Protein AF-A0A3M1SPF6-F1 (afdb_monomer)

Radius of gyr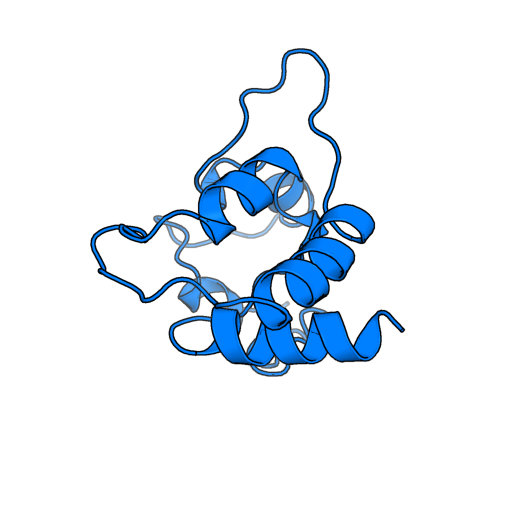ation: 14.4 Å; Cα contacts (8 Å, |Δi|>4): 135; chains: 1; bounding box: 37×32×37 Å

Nearest PDB structures (foldseek):
  2fwt-assembly1_A  TM=6.899E-01  e=3.265E-04  Cereibacter sphaeroides
  3u99-assembly1_A  TM=6.572E-01  e=2.133E-04  Shewanella baltica OS155
  2fw5-assembly1_A  TM=7.498E-01  e=2.286E-03  Cereibacter sphaeroides

Structure (mmCIF, N/CA/C/O backbone):
data_AF-A0A3M1SPF6-F1
#
_entry.id   AF-A0A3M1SPF6-F1
#
loop_
_atom_site.group_PDB
_atom_site.id
_atom_site.type_symbol
_atom_site.label_atom_id
_atom_site.label_alt_id
_atom_site.label_comp_id
_atom_site.label_asym_id
_atom_site.label_entity_id
_atom_site.label_seq_id
_atom_site.pdbx_PDB_ins_code
_atom_site.Cartn_x
_atom_site.Cartn_y
_atom_site.Cartn_z
_atom_site.occupancy
_atom_site.B_iso_or_equiv
_atom_site.auth_seq_id
_atom_site.auth_comp_id
_atom_site.auth_asym_id
_atom_site.auth_atom_id
_atom_site.pdbx_PDB_model_num
ATOM 1 N N . ASN A 1 1 ? -0.187 2.218 -19.190 1.00 71.81 1 ASN A N 1
ATOM 2 C CA . ASN A 1 1 ? -1.416 1.443 -18.895 1.00 71.81 1 ASN A CA 1
ATOM 3 C C . ASN A 1 1 ? -1.311 0.991 -17.448 1.00 71.81 1 ASN A C 1
ATOM 5 O O . ASN A 1 1 ? -0.466 0.152 -17.172 1.00 71.81 1 ASN A O 1
ATOM 9 N N . TYR A 1 2 ? -2.091 1.579 -16.536 1.00 89.56 2 TYR A N 1
ATOM 10 C CA . TYR A 1 2 ? -1.945 1.337 -15.093 1.00 89.56 2 TYR A CA 1
ATOM 11 C C . TYR A 1 2 ? -2.217 -0.118 -14.685 1.00 89.56 2 TYR A C 1
ATOM 13 O O . TYR A 1 2 ? -1.662 -0.570 -13.694 1.00 89.56 2 TYR A O 1
ATOM 21 N N . ARG A 1 3 ? -2.988 -0.877 -15.480 1.00 94.88 3 ARG A N 1
ATOM 22 C CA . ARG A 1 3 ? -3.332 -2.280 -15.186 1.00 94.88 3 ARG A CA 1
ATOM 23 C C . ARG A 1 3 ? -2.113 -3.198 -15.109 1.00 94.88 3 ARG A C 1
ATOM 25 O O . ARG A 1 3 ? -2.114 -4.142 -14.336 1.00 94.88 3 ARG A O 1
ATOM 32 N N . VAL A 1 4 ? -1.077 -2.926 -15.907 1.00 96.38 4 VAL A N 1
ATOM 33 C CA . VAL A 1 4 ? 0.166 -3.716 -15.871 1.00 96.38 4 VAL A CA 1
ATOM 34 C C . VAL A 1 4 ? 0.944 -3.434 -14.584 1.00 96.38 4 VAL A C 1
ATOM 36 O O . VAL A 1 4 ? 1.456 -4.362 -13.971 1.00 96.38 4 VAL A O 1
ATOM 39 N N . GLY A 1 5 ? 1.001 -2.169 -14.156 1.00 97.31 5 GLY A N 1
ATOM 40 C CA . GLY A 1 5 ? 1.648 -1.795 -12.897 1.00 97.31 5 GLY A CA 1
ATOM 41 C C . GLY A 1 5 ? 0.898 -2.304 -11.674 1.00 97.31 5 GLY A C 1
ATOM 42 O O . GLY A 1 5 ? 1.534 -2.813 -10.763 1.00 97.31 5 GLY A O 1
ATOM 43 N N . GLU A 1 6 ? -0.435 -2.269 -11.697 1.00 97.88 6 GLU A N 1
ATOM 44 C CA . GLU A 1 6 ? -1.278 -2.892 -10.673 1.00 97.88 6 GLU A CA 1
ATOM 45 C C . GLU A 1 6 ? -1.040 -4.403 -10.584 1.00 97.88 6 GLU A C 1
ATOM 47 O O . GLU A 1 6 ? -0.839 -4.928 -9.496 1.00 97.88 6 GLU A O 1
ATOM 52 N N . GLN A 1 7 ? -1.017 -5.104 -11.722 1.00 97.38 7 GLN A N 1
ATOM 53 C CA . GLN A 1 7 ? -0.786 -6.546 -11.742 1.00 97.38 7 GLN A CA 1
ATOM 54 C C . GLN A 1 7 ? 0.584 -6.906 -11.156 1.00 97.38 7 GLN A C 1
ATOM 56 O O . GLN A 1 7 ? 0.651 -7.769 -10.287 1.00 97.38 7 GLN A O 1
ATOM 61 N N . LEU A 1 8 ? 1.654 -6.228 -11.588 1.00 97.25 8 LEU A N 1
ATOM 62 C CA . LEU A 1 8 ? 2.996 -6.444 -11.038 1.00 97.25 8 LEU A CA 1
ATOM 63 C C . LEU A 1 8 ? 3.060 -6.083 -9.550 1.00 97.25 8 LEU A C 1
ATOM 65 O O . LEU A 1 8 ? 3.659 -6.808 -8.763 1.00 97.25 8 LEU A O 1
ATOM 69 N N . TYR A 1 9 ? 2.410 -4.991 -9.147 1.00 97.75 9 TYR A N 1
ATOM 70 C CA . TYR A 1 9 ? 2.320 -4.600 -7.745 1.00 97.75 9 TYR A CA 1
ATOM 71 C C . TYR A 1 9 ? 1.675 -5.703 -6.897 1.00 97.75 9 TYR A C 1
ATOM 73 O O . TYR A 1 9 ? 2.246 -6.116 -5.891 1.00 97.75 9 TYR A O 1
ATOM 81 N N . VAL A 1 10 ? 0.518 -6.221 -7.315 1.00 97.31 10 VAL A N 1
ATOM 82 C CA . VAL A 1 10 ? -0.189 -7.284 -6.590 1.00 97.31 10 VAL A CA 1
ATOM 83 C C . VAL A 1 10 ? 0.602 -8.593 -6.609 1.00 97.31 10 VAL A C 1
ATOM 85 O O . VAL A 1 10 ? 0.660 -9.270 -5.591 1.00 97.31 10 VAL A O 1
ATOM 88 N N . GLU A 1 11 ? 1.249 -8.944 -7.719 1.00 95.88 11 GLU A N 1
ATOM 89 C CA . GLU A 1 11 ? 2.064 -10.160 -7.825 1.00 95.88 11 GLU A CA 1
ATOM 90 C C . GLU A 1 11 ? 3.257 -10.144 -6.858 1.00 95.88 11 GLU A C 1
ATOM 92 O O . GLU A 1 11 ? 3.487 -11.114 -6.135 1.00 95.88 11 GLU A O 1
ATOM 97 N N . HIS A 1 12 ? 3.991 -9.031 -6.798 1.00 95.12 12 HIS A N 1
ATOM 98 C CA . HIS A 1 12 ? 5.190 -8.927 -5.969 1.00 95.12 12 HIS A CA 1
ATOM 99 C C . HIS A 1 12 ? 4.866 -8.605 -4.505 1.00 95.12 12 HIS A C 1
ATOM 101 O O . HIS A 1 12 ? 5.328 -9.305 -3.601 1.00 95.12 12 HIS A O 1
ATOM 107 N N . CYS A 1 13 ? 4.045 -7.582 -4.248 1.00 95.31 13 CYS A N 1
ATOM 108 C CA . CYS A 1 13 ? 3.713 -7.136 -2.892 1.00 95.31 13 CYS A CA 1
ATOM 109 C C . CYS A 1 13 ? 2.616 -7.987 -2.230 1.00 95.31 13 CYS A C 1
ATOM 111 O O . CYS A 1 13 ? 2.448 -7.916 -1.016 1.00 95.31 13 CYS A O 1
ATOM 113 N N . GLY A 1 14 ? 1.878 -8.782 -3.012 1.00 94.00 14 GLY A N 1
ATOM 114 C CA . GLY A 1 14 ? 0.847 -9.712 -2.542 1.00 94.00 14 GLY A CA 1
ATOM 115 C C . GLY A 1 14 ? 1.355 -11.122 -2.202 1.00 94.00 14 GLY A C 1
ATOM 116 O O . GLY A 1 14 ? 0.566 -11.986 -1.824 1.00 94.00 14 GLY A O 1
ATOM 117 N N . SER A 1 15 ? 2.655 -11.386 -2.376 1.00 92.12 15 SER A N 1
ATOM 118 C CA . SER A 1 15 ? 3.239 -12.733 -2.271 1.00 92.12 15 SER A CA 1
ATOM 119 C C . SER A 1 15 ? 3.385 -13.245 -0.829 1.00 92.12 15 SER A C 1
ATOM 121 O O . SER A 1 15 ? 3.206 -14.436 -0.577 1.00 92.12 15 SER A O 1
ATOM 123 N N . CYS A 1 16 ? 3.679 -12.354 0.123 1.00 91.75 16 CYS A N 1
ATOM 124 C CA . CYS A 1 16 ? 3.874 -12.687 1.543 1.00 91.75 16 CYS A CA 1
ATOM 125 C C . CYS A 1 16 ? 2.686 -12.275 2.430 1.00 91.75 16 CYS A C 1
ATOM 127 O O . CYS A 1 16 ? 2.450 -12.850 3.494 1.00 91.75 16 CYS A O 1
ATOM 129 N N . HIS A 1 17 ? 1.945 -11.257 2.009 1.00 93.38 17 HIS A N 1
ATOM 130 C CA . HIS A 1 17 ? 0.774 -10.696 2.676 1.00 93.38 17 HIS A CA 1
ATOM 131 C C . HIS A 1 17 ? -0.140 -10.066 1.625 1.00 93.38 17 HIS A C 1
ATOM 133 O O . HIS A 1 17 ? 0.245 -9.989 0.468 1.00 93.38 17 HIS A O 1
ATOM 139 N N . VAL A 1 18 ? -1.331 -9.581 1.987 1.00 93.69 18 VAL A N 1
ATOM 140 C CA . VAL A 1 18 ? -2.169 -8.874 1.003 1.00 93.69 18 VAL A CA 1
ATOM 141 C C . VAL A 1 18 ? -1.460 -7.616 0.494 1.00 93.69 18 VAL A C 1
ATOM 143 O O . VAL A 1 18 ? -0.810 -6.900 1.262 1.00 93.69 18 VAL A O 1
ATOM 146 N N . ALA A 1 19 ? -1.593 -7.332 -0.800 1.00 95.94 19 ALA A N 1
ATOM 147 C CA . ALA A 1 19 ? -1.129 -6.076 -1.372 1.00 95.94 19 ALA A CA 1
ATOM 148 C C . ALA A 1 19 ? -2.058 -4.950 -0.897 1.00 95.94 19 ALA A C 1
ATOM 150 O O . ALA A 1 19 ? -3.254 -4.959 -1.186 1.00 95.94 19 ALA A O 1
ATOM 151 N N . LEU A 1 20 ? -1.529 -3.992 -0.136 1.00 95.50 20 LEU A N 1
ATOM 152 C CA . LEU A 1 20 ? -2.341 -2.909 0.422 1.00 95.50 20 LEU A CA 1
ATOM 153 C C . LEU A 1 20 ? -2.806 -1.944 -0.684 1.00 95.50 20 LEU A C 1
ATOM 155 O O . LEU A 1 20 ? -2.052 -1.685 -1.621 1.00 95.50 20 LEU A O 1
ATOM 159 N N . PRO A 1 21 ? -4.005 -1.347 -0.606 1.00 96.62 21 PRO A N 1
ATOM 160 C CA . PRO A 1 21 ? -4.395 -0.313 -1.561 1.00 96.62 21 PRO A CA 1
ATOM 161 C C . PRO A 1 21 ? -3.443 0.893 -1.460 1.00 96.62 21 PRO A C 1
ATOM 163 O O . PRO A 1 21 ? -3.276 1.410 -0.356 1.00 96.62 21 PRO A O 1
ATOM 166 N N . PRO A 1 22 ? -2.846 1.407 -2.554 1.00 97.25 22 PRO A N 1
ATOM 167 C CA . PRO A 1 22 ? -1.805 2.440 -2.468 1.00 97.25 22 PRO A CA 1
ATOM 168 C C . PRO A 1 22 ? -2.223 3.699 -1.693 1.00 97.25 22 PRO A C 1
ATOM 170 O O . PRO A 1 22 ? -1.408 4.303 -0.999 1.00 97.25 22 PRO A O 1
ATOM 173 N N . ALA A 1 23 ? -3.507 4.062 -1.741 1.00 95.44 23 ALA A N 1
ATOM 174 C CA . ALA A 1 23 ? -4.062 5.222 -1.045 1.00 95.44 23 ALA A CA 1
ATOM 175 C C . ALA A 1 23 ? -3.896 5.180 0.487 1.00 95.44 23 ALA A C 1
ATOM 177 O O . ALA A 1 23 ? -3.943 6.227 1.134 1.00 95.44 23 ALA A O 1
ATOM 178 N N . VAL A 1 24 ? -3.691 3.999 1.086 1.00 94.44 24 VAL A N 1
ATOM 179 C CA . VAL A 1 24 ? -3.581 3.864 2.547 1.00 94.44 24 VAL A CA 1
ATOM 180 C C . VAL A 1 24 ? -2.237 4.318 3.104 1.00 94.44 24 VAL A C 1
ATOM 182 O O . VAL A 1 24 ? -2.143 4.497 4.312 1.00 94.44 24 VAL A O 1
ATOM 185 N N . MET A 1 25 ? -1.227 4.566 2.267 1.00 94.81 25 MET A N 1
ATOM 186 C CA . MET A 1 25 ? 0.082 5.080 2.688 1.00 94.81 25 MET A CA 1
ATOM 187 C C . MET A 1 25 ? 0.541 6.234 1.787 1.00 94.81 25 MET A C 1
ATOM 189 O O . MET A 1 25 ? 0.157 6.284 0.613 1.00 94.81 25 MET A O 1
ATOM 193 N N . PRO A 1 26 ? 1.367 7.165 2.295 1.00 95.56 26 PRO A N 1
ATOM 194 C CA . PRO A 1 26 ? 1.894 8.232 1.459 1.00 95.56 26 PRO A CA 1
ATOM 195 C C . PRO A 1 26 ? 2.843 7.763 0.360 1.00 95.56 26 PRO A C 1
ATOM 197 O O . PRO A 1 26 ? 3.557 6.770 0.503 1.00 95.56 26 PRO A O 1
ATOM 200 N N . THR A 1 27 ? 2.899 8.535 -0.726 1.00 95.62 27 THR A N 1
ATOM 201 C CA . THR A 1 27 ? 3.794 8.303 -1.869 1.00 95.62 27 THR A CA 1
ATOM 202 C C . THR A 1 27 ? 5.262 8.173 -1.449 1.00 95.62 27 THR A C 1
ATOM 204 O O . THR A 1 27 ? 5.995 7.356 -2.005 1.00 95.62 27 THR A O 1
ATOM 207 N N . THR A 1 28 ? 5.700 8.951 -0.454 1.00 93.69 28 THR A N 1
ATOM 208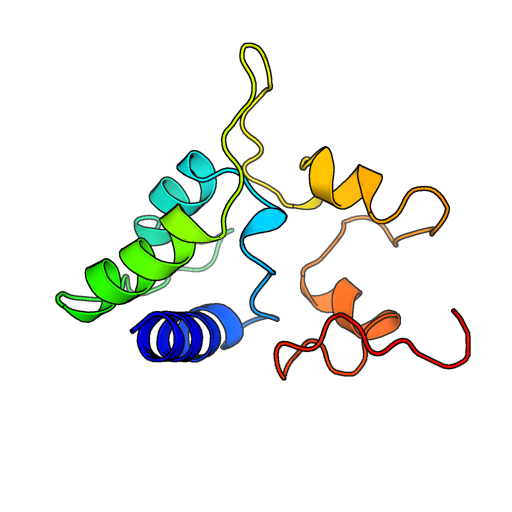 C CA . THR A 1 28 ? 7.066 8.881 0.086 1.00 93.69 28 THR A CA 1
ATOM 209 C C . THR A 1 28 ? 7.337 7.547 0.770 1.00 93.69 28 THR A C 1
ATOM 211 O O . THR A 1 28 ? 8.365 6.940 0.490 1.00 93.69 28 THR A O 1
ATOM 214 N N . THR A 1 29 ? 6.397 7.040 1.571 1.00 95.62 29 THR A N 1
ATOM 215 C CA . THR A 1 29 ? 6.529 5.719 2.196 1.00 95.62 29 THR A CA 1
ATOM 216 C C . THR A 1 29 ? 6.642 4.618 1.148 1.00 95.62 29 THR A C 1
ATOM 218 O O . THR A 1 29 ? 7.501 3.753 1.266 1.00 95.62 29 THR A O 1
ATOM 221 N N . TRP A 1 30 ? 5.823 4.656 0.093 1.00 96.88 30 TRP A N 1
ATOM 222 C CA . TRP A 1 30 ? 5.904 3.669 -0.988 1.00 96.88 30 TRP A CA 1
ATOM 223 C C . TRP A 1 30 ? 7.241 3.686 -1.717 1.00 96.88 30 TRP A C 1
ATOM 225 O O . TRP A 1 30 ? 7.791 2.627 -2.011 1.00 96.88 30 TRP A O 1
ATOM 235 N N . ARG A 1 31 ? 7.774 4.879 -1.995 1.00 95.00 31 ARG A N 1
ATOM 236 C CA . ARG A 1 31 ? 9.097 5.030 -2.605 1.00 95.00 31 ARG A CA 1
ATOM 237 C C . ARG A 1 31 ? 10.173 4.376 -1.744 1.00 95.00 31 ARG A C 1
ATOM 239 O O . ARG A 1 31 ? 11.029 3.680 -2.278 1.00 95.00 31 ARG A O 1
ATOM 246 N N . ASP A 1 32 ? 10.123 4.613 -0.438 1.00 94.81 32 ASP A N 1
ATOM 247 C CA . ASP A 1 32 ? 11.127 4.100 0.487 1.00 94.81 32 ASP A CA 1
ATOM 248 C C . ASP A 1 32 ? 10.989 2.569 0.632 1.00 94.81 32 ASP A C 1
ATOM 250 O O . ASP A 1 32 ? 11.984 1.858 0.536 1.00 94.81 32 ASP A O 1
ATOM 254 N N . LEU A 1 33 ? 9.759 2.040 0.726 1.00 95.12 33 LEU A N 1
ATOM 255 C CA . LEU A 1 33 ? 9.485 0.595 0.782 1.00 95.12 33 LEU A CA 1
ATOM 256 C C . LEU A 1 33 ? 9.890 -0.162 -0.490 1.00 95.12 33 LEU A C 1
ATOM 258 O O . LEU A 1 33 ? 10.326 -1.304 -0.395 1.00 95.12 33 LEU A O 1
ATOM 262 N N . LEU A 1 34 ? 9.763 0.447 -1.674 1.00 95.50 34 LEU A N 1
ATOM 263 C CA . LEU A 1 34 ? 10.185 -0.175 -2.937 1.00 95.50 34 LEU A CA 1
ATOM 264 C C . LEU A 1 34 ? 11.690 -0.458 -3.002 1.00 95.50 34 LEU A C 1
ATOM 266 O O . LEU A 1 34 ? 12.113 -1.294 -3.798 1.00 95.50 34 LEU A O 1
ATOM 270 N N . LEU A 1 35 ? 12.485 0.268 -2.215 1.00 94.38 35 LEU A N 1
ATOM 271 C CA . LEU A 1 35 ? 13.945 0.184 -2.194 1.00 94.38 35 LEU A CA 1
ATOM 272 C C . LEU A 1 35 ? 14.475 -0.501 -0.929 1.00 94.38 35 LEU A C 1
ATOM 274 O O . LEU A 1 35 ? 15.687 -0.641 -0.777 1.00 94.38 35 LEU A O 1
ATOM 278 N N . ASP A 1 36 ? 13.587 -0.899 -0.019 1.00 94.31 36 ASP A N 1
ATOM 279 C CA . ASP A 1 36 ? 13.964 -1.470 1.262 1.00 94.31 36 ASP A CA 1
ATOM 280 C C . ASP A 1 36 ? 14.079 -2.991 1.180 1.00 94.31 36 ASP A C 1
ATOM 282 O O . ASP A 1 36 ? 13.097 -3.733 1.244 1.00 94.31 36 ASP A O 1
ATOM 286 N N . GLU A 1 37 ? 15.317 -3.456 1.068 1.00 95.12 37 GLU A N 1
ATOM 287 C CA . GLU A 1 37 ? 15.637 -4.876 1.132 1.00 95.12 37 GLU A CA 1
ATOM 288 C C . GLU A 1 37 ? 15.366 -5.480 2.522 1.00 95.12 37 GLU A C 1
ATOM 290 O O . GLU A 1 37 ? 15.082 -6.675 2.627 1.00 95.12 37 GLU A O 1
ATOM 295 N N . GLN A 1 38 ? 15.411 -4.674 3.592 1.00 95.19 38 GLN A N 1
ATOM 296 C CA . GLN A 1 38 ? 15.154 -5.104 4.965 1.00 95.19 38 GLN A CA 1
ATOM 297 C C . GLN A 1 38 ? 13.686 -4.865 5.343 1.00 95.19 38 GLN A C 1
ATOM 299 O O . GLN A 1 38 ? 13.334 -4.159 6.288 1.00 95.19 38 GLN A O 1
ATOM 304 N N . HIS A 1 39 ? 12.806 -5.561 4.639 1.00 92.88 39 HIS A N 1
ATOM 305 C CA . HIS A 1 39 ? 11.364 -5.441 4.770 1.00 92.88 39 HIS A CA 1
ATOM 306 C C . HIS A 1 39 ? 10.824 -6.044 6.082 1.00 92.88 39 HIS A C 1
ATOM 308 O O . HIS A 1 39 ? 10.507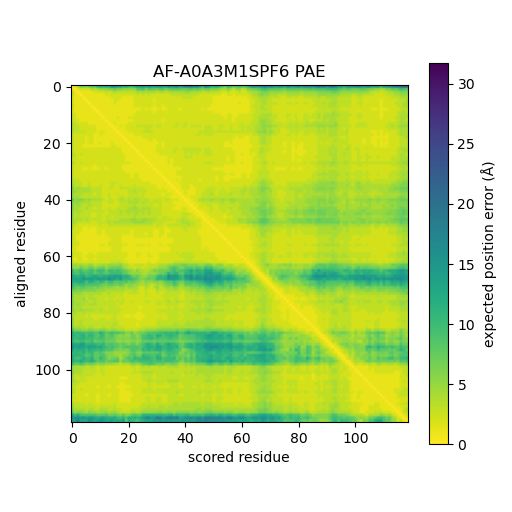 -7.232 6.181 1.00 92.88 39 HIS A O 1
ATOM 314 N N . TYR A 1 40 ? 10.728 -5.213 7.125 1.00 90.81 40 TYR A N 1
ATOM 315 C CA . TYR A 1 40 ? 10.170 -5.556 8.445 1.00 90.81 40 TYR A CA 1
ATOM 316 C C . TYR A 1 40 ? 10.788 -6.808 9.093 1.00 90.81 40 TYR A C 1
ATOM 318 O O . TYR A 1 40 ? 10.088 -7.659 9.644 1.00 90.81 40 TYR A O 1
ATOM 326 N N . GLY A 1 41 ? 12.117 -6.912 9.051 1.00 90.94 41 GLY A N 1
ATOM 327 C CA . GLY A 1 41 ? 12.858 -8.046 9.618 1.00 90.94 41 GLY A CA 1
ATOM 328 C C . GLY A 1 41 ? 12.944 -9.266 8.697 1.00 90.94 41 GLY A C 1
ATOM 329 O O . GLY A 1 41 ? 13.538 -10.270 9.080 1.00 90.94 41 GLY A O 1
ATOM 330 N N . THR A 1 42 ? 12.402 -9.171 7.481 1.00 91.69 42 THR A N 1
ATOM 331 C CA . THR A 1 42 ? 12.618 -10.139 6.400 1.00 91.69 42 THR A CA 1
ATOM 332 C C . THR A 1 42 ? 13.515 -9.512 5.339 1.00 91.69 42 THR A C 1
ATOM 334 O O . THR A 1 42 ? 13.362 -8.335 5.030 1.00 91.69 42 THR A O 1
ATOM 337 N N . GLN A 1 43 ? 14.463 -10.278 4.801 1.00 95.56 43 GLN A N 1
ATOM 338 C CA . GLN A 1 43 ? 15.239 -9.858 3.635 1.00 95.56 43 GLN A CA 1
ATOM 339 C C . GLN A 1 43 ? 14.440 -10.183 2.369 1.00 95.56 43 GLN A C 1
ATOM 341 O O . GLN A 1 43 ? 14.040 -11.336 2.189 1.00 95.56 43 GLN A O 1
ATOM 346 N N . ILE A 1 44 ? 14.238 -9.200 1.494 1.00 94.00 44 ILE A N 1
ATOM 347 C CA . ILE A 1 44 ? 13.607 -9.385 0.182 1.00 94.00 44 ILE A CA 1
ATOM 348 C C . ILE A 1 44 ? 14.547 -8.946 -0.941 1.00 94.00 44 ILE A C 1
ATOM 350 O O . ILE A 1 44 ? 15.439 -8.124 -0.740 1.00 94.00 44 ILE A O 1
ATOM 354 N N . GLU A 1 45 ? 14.344 -9.504 -2.131 1.00 93.25 45 GLU A N 1
ATOM 355 C CA . GLU A 1 45 ? 15.008 -9.029 -3.342 1.00 93.25 45 GLU A CA 1
ATOM 356 C C . GLU A 1 45 ? 14.197 -7.875 -3.941 1.00 93.25 45 GLU A C 1
ATOM 358 O O . GLU A 1 45 ? 12.998 -8.010 -4.204 1.00 93.25 45 GLU A O 1
ATOM 363 N N . VAL A 1 46 ? 14.847 -6.730 -4.146 1.00 92.69 46 VAL A N 1
ATOM 364 C CA . VAL A 1 46 ? 14.227 -5.571 -4.795 1.00 92.69 46 VAL A CA 1
ATOM 365 C C . VAL A 1 46 ? 14.027 -5.860 -6.283 1.00 92.69 46 VAL A C 1
ATOM 367 O O . VAL A 1 46 ? 14.900 -6.404 -6.958 1.00 92.69 46 VAL A O 1
ATOM 370 N N . MET A 1 47 ? 12.866 -5.468 -6.813 1.00 94.44 47 MET A N 1
ATOM 371 C CA . MET A 1 47 ? 12.555 -5.620 -8.234 1.00 94.44 47 MET A CA 1
ATOM 372 C C . MET A 1 47 ? 13.586 -4.910 -9.117 1.00 94.44 47 MET A C 1
ATOM 374 O O . MET A 1 47 ? 13.943 -3.753 -8.895 1.00 94.44 47 MET A O 1
ATOM 378 N N . MET A 1 48 ? 13.993 -5.574 -10.194 1.00 94.81 48 MET A N 1
ATOM 379 C CA . MET A 1 48 ? 14.909 -5.000 -11.176 1.00 94.81 48 MET A CA 1
ATOM 380 C C . MET A 1 48 ? 14.166 -4.151 -12.217 1.00 94.81 48 MET A C 1
ATOM 382 O O . MET A 1 48 ? 12.958 -4.275 -12.439 1.00 94.81 48 MET A O 1
ATOM 386 N N . SER A 1 49 ? 14.899 -3.280 -12.911 1.00 94.44 49 SER A N 1
ATOM 387 C CA . SER A 1 49 ? 14.367 -2.565 -14.076 1.00 94.44 49 SER A CA 1
ATOM 388 C C . SER A 1 49 ? 14.004 -3.553 -15.205 1.00 94.44 49 SER A C 1
ATOM 390 O O . SER A 1 49 ? 14.767 -4.492 -15.443 1.00 94.44 49 SER A O 1
ATOM 392 N N . PRO A 1 50 ? 12.869 -3.372 -15.914 1.00 95.75 50 PRO A N 1
ATOM 393 C CA . PRO A 1 50 ? 11.952 -2.227 -15.848 1.00 95.75 50 PRO A CA 1
ATOM 394 C C . PRO A 1 50 ? 10.805 -2.367 -14.834 1.00 95.75 50 PRO A C 1
ATOM 396 O O . PRO A 1 50 ? 10.032 -1.423 -14.681 1.00 95.75 50 PRO A O 1
ATOM 399 N N . GLN A 1 51 ? 10.666 -3.510 -14.152 1.00 96.44 51 GLN A N 1
ATOM 400 C CA . GLN A 1 51 ? 9.513 -3.807 -13.288 1.00 96.44 51 GLN A CA 1
ATOM 401 C C . GLN A 1 51 ? 9.339 -2.770 -12.177 1.00 96.44 51 GLN A C 1
ATOM 403 O O . GLN A 1 51 ? 8.236 -2.256 -12.001 1.00 96.44 51 GLN A O 1
ATOM 408 N N . ILE A 1 52 ? 10.429 -2.387 -11.503 1.00 96.62 52 ILE A N 1
ATOM 409 C CA . ILE A 1 52 ? 10.375 -1.388 -10.425 1.00 96.62 52 ILE A CA 1
ATOM 410 C C . ILE A 1 52 ? 9.821 -0.037 -10.895 1.00 96.62 52 ILE A C 1
ATOM 412 O O . ILE A 1 52 ? 9.046 0.590 -10.179 1.00 96.62 52 ILE A O 1
ATOM 416 N N . HIS A 1 53 ? 10.143 0.391 -12.119 1.00 97.19 53 HIS A N 1
ATOM 417 C CA . HIS A 1 53 ? 9.617 1.637 -12.679 1.00 97.19 53 HIS A CA 1
ATOM 418 C C . HIS A 1 53 ? 8.131 1.523 -13.020 1.00 97.19 53 HIS A C 1
ATOM 420 O O . HIS A 1 53 ? 7.371 2.444 -12.750 1.00 97.19 53 HIS A O 1
ATOM 426 N N . ILE A 1 54 ? 7.701 0.378 -13.554 1.00 97.62 54 ILE A N 1
ATOM 427 C CA . ILE A 1 54 ? 6.292 0.132 -13.883 1.00 97.62 54 ILE A CA 1
ATOM 428 C C . ILE A 1 54 ? 5.430 0.098 -12.609 1.00 97.62 54 ILE A C 1
ATOM 430 O O . ILE A 1 54 ? 4.328 0.650 -12.594 1.00 97.62 54 ILE A O 1
ATOM 434 N N . VAL A 1 55 ? 5.931 -0.522 -11.535 1.00 97.81 55 VAL A N 1
ATOM 435 C CA . VAL A 1 55 ? 5.257 -0.527 -10.228 1.00 97.81 55 VAL A CA 1
ATOM 436 C C . VAL A 1 55 ? 5.268 0.867 -9.605 1.00 97.81 55 VAL A C 1
ATOM 438 O O . VAL A 1 55 ? 4.239 1.310 -9.098 1.00 97.81 55 VAL A O 1
ATOM 441 N N . TRP A 1 56 ? 6.383 1.596 -9.690 1.00 97.50 56 TRP A N 1
ATOM 442 C CA . TRP A 1 56 ? 6.460 2.975 -9.211 1.00 97.50 56 TRP A CA 1
ATOM 443 C C . TRP A 1 56 ? 5.469 3.904 -9.925 1.00 97.50 56 TRP A C 1
ATOM 445 O O . TRP A 1 56 ? 4.79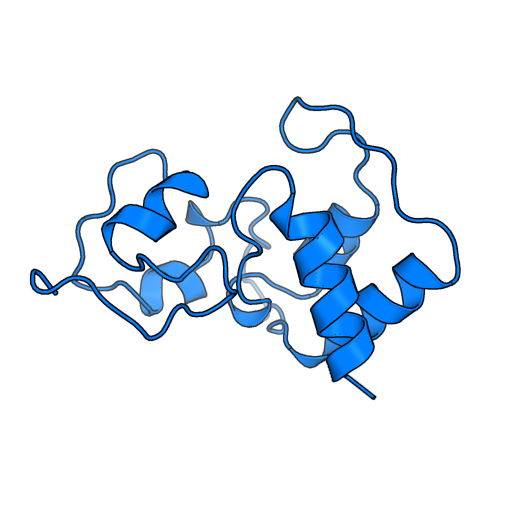4 4.692 -9.267 1.00 97.50 56 TRP A O 1
ATOM 455 N N . ASP A 1 57 ? 5.322 3.790 -11.247 1.00 97.19 57 ASP A N 1
ATOM 456 C CA . ASP A 1 57 ? 4.326 4.527 -12.038 1.00 97.19 57 ASP A CA 1
ATOM 457 C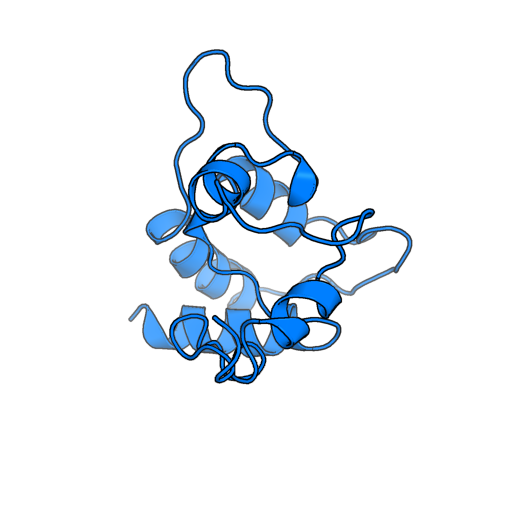 C . ASP A 1 57 ? 2.895 4.273 -11.564 1.00 97.19 57 ASP A C 1
ATOM 459 O O . ASP A 1 57 ? 2.089 5.199 -11.519 1.00 97.19 57 ASP A O 1
ATOM 463 N N . TYR A 1 58 ? 2.573 3.042 -11.169 1.00 98.00 58 TYR A N 1
ATOM 464 C CA . TYR A 1 58 ? 1.289 2.743 -10.547 1.00 98.00 58 TYR A CA 1
ATOM 465 C C . TYR A 1 58 ? 1.185 3.365 -9.148 1.00 98.00 58 TYR A C 1
ATOM 467 O O . TYR A 1 58 ? 0.266 4.143 -8.890 1.00 98.00 58 TYR A O 1
ATOM 475 N N . LEU A 1 59 ? 2.138 3.083 -8.257 1.00 97.81 59 LEU A N 1
ATOM 476 C CA . LEU A 1 59 ? 2.072 3.525 -6.864 1.00 97.81 59 LEU A CA 1
ATOM 477 C C . LEU A 1 59 ? 1.969 5.044 -6.750 1.00 97.81 59 LEU A C 1
ATOM 479 O O . LEU A 1 59 ? 1.044 5.518 -6.104 1.00 97.81 59 LEU A O 1
ATOM 483 N N . GLN A 1 60 ? 2.821 5.802 -7.444 1.00 96.06 60 GLN A N 1
ATOM 484 C CA . GLN A 1 60 ? 2.836 7.266 -7.350 1.00 96.06 60 GLN A CA 1
ATOM 485 C C . GLN A 1 60 ? 1.528 7.935 -7.810 1.00 96.06 60 GLN A C 1
ATOM 487 O O . GLN A 1 60 ? 1.239 9.054 -7.390 1.00 96.06 60 GLN A O 1
ATOM 492 N N . ILE A 1 61 ? 0.750 7.275 -8.680 1.00 96.06 61 ILE A N 1
ATOM 493 C CA . ILE A 1 61 ? -0.532 7.783 -9.189 1.00 96.06 61 ILE A CA 1
ATOM 494 C C . ILE A 1 61 ? -1.666 7.512 -8.195 1.00 96.06 61 ILE A C 1
ATOM 496 O O . ILE A 1 61 ? -2.560 8.345 -8.050 1.00 96.06 61 ILE A O 1
ATOM 500 N N . PHE A 1 62 ? -1.662 6.343 -7.549 1.00 97.00 62 PHE A N 1
ATOM 501 C CA . PHE A 1 62 ? -2.775 5.881 -6.710 1.00 97.00 62 PHE A CA 1
ATOM 502 C C . PHE A 1 62 ? -2.522 6.021 -5.205 1.00 97.00 62 PHE A C 1
ATOM 504 O O . PHE A 1 62 ? -3.445 5.811 -4.414 1.00 97.00 62 PHE A O 1
ATOM 511 N N . SER A 1 63 ? -1.302 6.359 -4.790 1.00 96.69 63 SER A N 1
ATOM 512 C CA . SER A 1 63 ? -0.993 6.708 -3.408 1.00 96.69 63 SER A CA 1
ATOM 513 C C . SER A 1 63 ? -1.415 8.131 -3.068 1.00 96.69 63 SER A C 1
ATOM 515 O O . SER A 1 63 ? -1.716 8.954 -3.934 1.00 96.69 63 SER A O 1
ATOM 517 N N . ARG A 1 64 ? -1.446 8.433 -1.770 1.00 89.69 64 ARG A N 1
ATOM 518 C CA . ARG A 1 64 ? -1.789 9.773 -1.285 1.00 89.69 64 ARG A CA 1
ATOM 519 C C . ARG A 1 64 ? -0.542 10.661 -1.165 1.00 89.69 64 ARG A C 1
ATOM 521 O O . ARG A 1 64 ? 0.513 10.163 -0.768 1.00 89.69 64 ARG A O 1
ATOM 528 N N . PRO A 1 65 ? -0.642 11.973 -1.424 1.00 87.06 65 PRO A N 1
ATOM 529 C CA . PRO A 1 65 ? 0.377 12.910 -0.968 1.00 87.06 65 PRO A CA 1
ATOM 530 C C . PRO A 1 65 ? 0.423 12.944 0.570 1.00 87.06 65 PRO A C 1
ATOM 532 O O . PRO A 1 65 ? -0.568 12.640 1.245 1.00 87.06 65 PRO A O 1
ATOM 535 N N . THR A 1 66 ? 1.586 13.296 1.113 1.00 81.38 66 THR A N 1
ATOM 536 C CA . THR A 1 66 ? 1.750 13.616 2.538 1.00 81.38 66 THR A CA 1
ATOM 537 C C . THR A 1 66 ? 1.309 15.058 2.766 1.00 81.38 66 THR A C 1
ATOM 539 O O . THR A 1 66 ? 1.688 15.928 1.980 1.00 81.38 66 THR A O 1
ATOM 542 N N . ASP A 1 67 ? 0.531 15.319 3.817 1.00 80.44 67 ASP A N 1
ATOM 543 C CA . ASP A 1 67 ? 0.157 16.692 4.170 1.00 80.44 67 ASP A CA 1
ATOM 544 C C . ASP A 1 67 ? 1.330 17.424 4.847 1.00 80.44 67 ASP A C 1
ATOM 546 O O . ASP A 1 67 ? 2.154 16.815 5.537 1.00 80.44 67 ASP A O 1
ATOM 550 N N . ASP A 1 68 ? 1.386 18.751 4.706 1.00 75.25 68 ASP A N 1
ATOM 551 C CA . ASP A 1 68 ? 2.384 19.574 5.393 1.00 75.25 68 ASP A CA 1
ATOM 552 C C . ASP A 1 68 ? 2.253 19.423 6.920 1.00 75.25 68 ASP A C 1
ATOM 554 O O . ASP A 1 68 ? 1.224 19.749 7.515 1.00 75.25 68 ASP A O 1
ATOM 558 N N . GLY A 1 69 ? 3.316 18.932 7.562 1.00 74.19 69 GLY A N 1
ATOM 559 C CA . GLY A 1 69 ? 3.361 18.694 9.009 1.00 74.19 69 GLY A CA 1
ATOM 560 C C . GLY A 1 69 ? 2.816 17.335 9.466 1.00 74.19 69 GLY A C 1
ATOM 561 O O . GLY A 1 69 ? 2.809 17.075 10.669 1.00 74.19 69 GLY A O 1
ATOM 562 N N . GLU A 1 70 ? 2.390 16.458 8.551 1.00 79.88 70 GLU A N 1
ATOM 563 C CA . GLU A 1 70 ? 2.076 15.059 8.867 1.00 79.88 70 GLU A CA 1
ATOM 564 C C . GLU A 1 70 ? 3.371 14.245 9.017 1.00 79.88 70 GLU A C 1
ATOM 566 O O . GLU A 1 70 ? 4.252 14.267 8.153 1.00 79.88 70 GLU A O 1
ATOM 571 N N . GLU A 1 71 ? 3.492 13.493 10.113 1.00 82.62 71 GLU A N 1
ATOM 572 C CA . GLU A 1 71 ? 4.551 12.492 10.243 1.00 82.62 71 GLU A CA 1
ATOM 573 C C . GLU A 1 71 ? 4.339 11.413 9.176 1.00 82.62 71 GLU A C 1
ATOM 575 O O . GLU A 1 71 ? 3.261 10.830 9.083 1.00 82.62 71 GLU A O 1
ATOM 580 N N . THR A 1 72 ? 5.356 11.154 8.349 1.00 86.75 72 THR A N 1
ATOM 581 C CA . THR A 1 72 ? 5.257 10.125 7.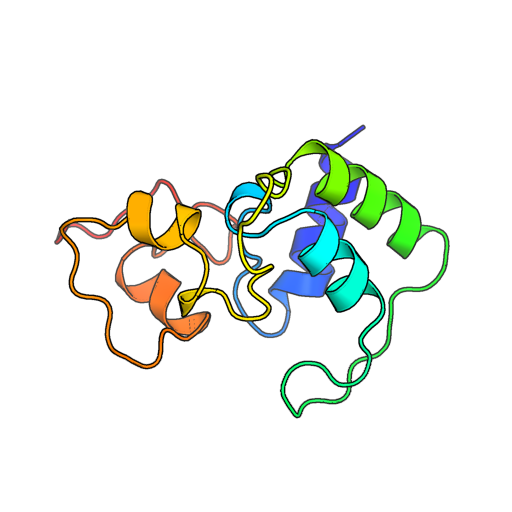306 1.00 86.75 72 THR A CA 1
ATOM 582 C C . THR A 1 72 ? 5.245 8.747 7.976 1.00 86.75 72 THR A C 1
ATOM 584 O O . THR A 1 72 ? 6.275 8.332 8.511 1.00 86.75 72 THR A O 1
ATOM 587 N N . PRO A 1 73 ? 4.113 8.020 7.964 1.00 89.19 73 PRO A N 1
ATOM 588 C CA . PRO A 1 73 ? 4.023 6.729 8.614 1.00 89.19 73 PRO A CA 1
ATOM 589 C C . PRO A 1 73 ? 4.842 5.713 7.824 1.00 89.19 73 PRO A C 1
ATOM 591 O O . PRO A 1 73 ? 4.741 5.634 6.599 1.00 89.19 73 PRO A O 1
ATOM 594 N N . TYR A 1 74 ? 5.610 4.890 8.531 1.00 88.88 74 TYR A N 1
ATOM 595 C CA . TYR A 1 74 ? 6.289 3.738 7.935 1.00 88.88 74 TYR A CA 1
ATOM 596 C C . TYR A 1 74 ? 5.509 2.432 8.176 1.00 88.88 74 TYR A C 1
ATOM 598 O O . TYR A 1 74 ? 5.724 1.438 7.489 1.00 88.88 74 TYR A O 1
ATOM 606 N N . ARG A 1 75 ? 4.558 2.422 9.124 1.00 89.44 75 ARG A N 1
ATOM 607 C CA . ARG A 1 75 ? 3.648 1.292 9.383 1.00 89.44 75 ARG A CA 1
ATOM 608 C C . ARG A 1 75 ? 2.199 1.671 9.100 1.00 89.44 75 ARG A C 1
ATOM 610 O O . ARG A 1 75 ? 1.782 2.786 9.401 1.00 89.44 75 ARG A O 1
ATOM 617 N N . LEU A 1 76 ? 1.417 0.715 8.593 1.00 89.56 76 LEU A N 1
ATOM 618 C CA . LEU A 1 76 ? 0.002 0.916 8.253 1.00 89.56 76 LEU A CA 1
ATOM 619 C C . LEU A 1 76 ? -0.831 1.423 9.437 1.00 89.56 76 LEU A C 1
ATOM 621 O O . LEU A 1 76 ? -1.640 2.327 9.272 1.00 89.56 76 LEU A O 1
ATOM 625 N N . GLU A 1 77 ? -0.595 0.889 10.637 1.00 87.56 77 GLU A N 1
ATOM 626 C CA . GLU A 1 77 ? -1.311 1.290 11.858 1.00 87.56 77 GLU A CA 1
ATOM 627 C C . GLU A 1 77 ? -1.144 2.781 12.205 1.00 87.56 77 GLU A C 1
ATOM 629 O O . GLU A 1 77 ? -2.0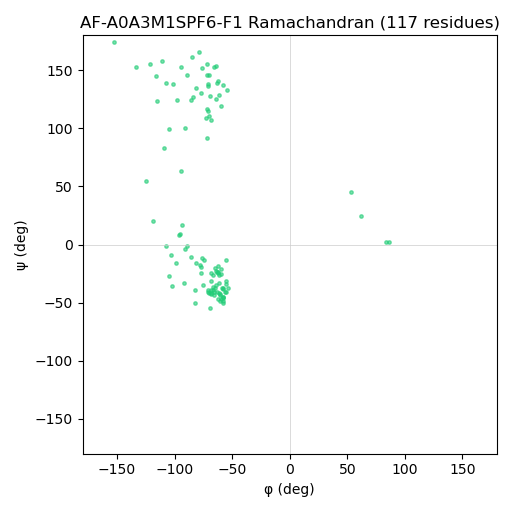10 3.383 12.841 1.00 87.56 77 GLU A O 1
ATOM 634 N N . GLN A 1 78 ? -0.046 3.395 11.756 1.00 89.06 78 GLN A N 1
ATOM 635 C CA . GLN A 1 78 ? 0.248 4.815 11.953 1.00 89.06 78 GLN A CA 1
ATOM 636 C C . GLN A 1 78 ? -0.395 5.690 10.869 1.00 89.06 78 GLN A C 1
ATOM 638 O O . GLN A 1 78 ? -0.416 6.913 10.991 1.00 89.06 78 GLN A O 1
ATOM 643 N N . SER A 1 79 ? -0.933 5.095 9.800 1.00 90.44 79 SER A N 1
ATOM 644 C CA . SER A 1 79 ? -1.568 5.854 8.731 1.00 90.44 79 SER A CA 1
ATOM 645 C C . SER A 1 79 ? -2.897 6.443 9.184 1.00 90.44 79 SER A C 1
ATOM 647 O O . SER A 1 79 ? -3.890 5.746 9.403 1.00 90.44 79 SER A O 1
ATOM 649 N N . ARG A 1 80 ? -2.945 7.776 9.240 1.00 89.69 80 ARG A N 1
ATOM 650 C CA . ARG A 1 80 ? -4.171 8.534 9.514 1.00 89.69 80 ARG A CA 1
ATOM 651 C C . ARG A 1 80 ? -5.296 8.175 8.541 1.00 89.69 80 ARG A C 1
ATOM 653 O O . ARG A 1 80 ? -6.440 8.059 8.963 1.00 89.69 80 ARG A O 1
ATOM 660 N N . TYR A 1 81 ? -4.982 7.998 7.256 1.00 91.56 81 TYR A N 1
ATOM 661 C CA . TYR A 1 81 ? -5.991 7.680 6.242 1.00 91.56 81 TYR A CA 1
ATOM 662 C C . TYR A 1 81 ? -6.572 6.278 6.442 1.00 91.56 81 TYR A C 1
ATOM 664 O O . TYR A 1 81 ? -7.786 6.119 6.403 1.00 91.56 81 TYR A O 1
ATOM 672 N N . PHE A 1 82 ? -5.731 5.283 6.743 1.00 92.25 82 PHE A N 1
ATOM 673 C CA . PHE A 1 82 ? -6.203 3.940 7.092 1.00 92.25 82 PHE A CA 1
ATOM 67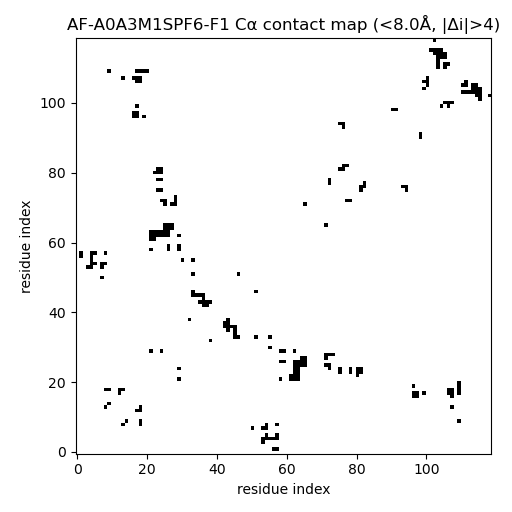4 C C . PHE A 1 82 ? -7.148 3.964 8.303 1.00 92.25 82 PHE A C 1
ATOM 676 O O . PHE A 1 82 ? -8.230 3.381 8.248 1.00 92.25 82 PHE A O 1
ATOM 683 N N . ASN A 1 83 ? -6.771 4.695 9.356 1.00 90.00 83 ASN A N 1
ATOM 684 C CA . ASN A 1 83 ? -7.587 4.841 10.561 1.00 90.00 83 ASN A CA 1
ATOM 685 C C . ASN A 1 83 ? -8.912 5.575 10.279 1.00 90.00 83 ASN A C 1
ATOM 687 O O . ASN A 1 83 ? -9.950 5.197 10.810 1.00 90.00 83 ASN A O 1
ATOM 691 N N . ALA A 1 84 ? -8.909 6.580 9.397 1.00 91.62 84 ALA A N 1
ATOM 692 C CA . ALA A 1 84 ? -10.118 7.300 8.994 1.00 91.62 84 ALA A CA 1
ATOM 693 C C . ALA A 1 84 ? -11.095 6.449 8.160 1.00 91.62 84 ALA A C 1
ATOM 695 O O . ALA A 1 84 ? -12.288 6.741 8.152 1.00 91.62 84 ALA A O 1
ATOM 696 N N . LEU A 1 85 ? -10.609 5.410 7.469 1.00 92.06 85 LEU A N 1
ATOM 697 C CA . LEU A 1 85 ? -11.455 4.440 6.763 1.00 92.06 85 LEU A CA 1
ATOM 698 C C . LEU A 1 85 ? -12.097 3.407 7.705 1.00 92.06 85 LEU A C 1
ATOM 700 O O . LEU A 1 85 ? -13.079 2.779 7.320 1.00 92.06 85 LEU A O 1
ATOM 704 N N . HIS A 1 86 ? -11.577 3.252 8.927 1.00 92.38 86 HIS A N 1
ATOM 705 C CA . HIS A 1 86 ? -12.058 2.292 9.928 1.00 92.38 86 HIS A CA 1
ATOM 706 C C . HIS A 1 86 ? -12.410 2.975 11.267 1.00 92.38 86 HIS A C 1
ATOM 708 O O . HIS A 1 86 ? -11.883 2.578 12.307 1.00 92.38 86 HIS A O 1
ATOM 714 N N . PRO A 1 87 ? -13.278 4.007 11.283 1.00 88.75 87 PRO A N 1
ATOM 715 C CA . PRO A 1 87 ? -13.519 4.807 12.486 1.00 88.75 87 PRO A CA 1
ATOM 716 C C . PRO A 1 87 ? -14.246 4.036 13.600 1.00 88.75 87 PRO A C 1
ATOM 718 O O . PRO A 1 87 ? -13.989 4.290 14.774 1.00 88.75 87 PRO A O 1
ATOM 721 N N . ASP A 1 88 ? -15.111 3.085 13.233 1.00 85.44 88 ASP A N 1
ATOM 722 C CA . ASP A 1 88 ? -16.025 2.381 14.146 1.00 85.44 88 ASP A CA 1
ATOM 723 C C . ASP A 1 88 ? -15.779 0.860 14.187 1.00 85.44 88 ASP A C 1
ATOM 725 O O . ASP A 1 88 ? -16.658 0.082 14.561 1.00 85.44 88 ASP A O 1
ATOM 729 N N . VAL A 1 89 ? -14.590 0.410 13.771 1.00 83.75 89 VAL A N 1
ATOM 730 C CA . VAL A 1 89 ? -14.222 -1.013 13.756 1.00 83.75 89 VAL A CA 1
ATOM 731 C C . VAL A 1 89 ? -13.075 -1.257 14.727 1.00 83.75 89 VAL A C 1
ATOM 733 O O . VAL A 1 89 ? -12.000 -0.671 14.606 1.00 83.75 89 VAL A O 1
ATOM 736 N N . GLU A 1 90 ? -13.285 -2.167 15.678 1.00 79.94 90 GLU A N 1
ATOM 737 C CA . GLU A 1 90 ? -12.203 -2.675 16.518 1.00 79.94 90 GLU A CA 1
ATOM 738 C C . GLU A 1 90 ? -11.315 -3.606 15.688 1.00 79.94 90 GLU A C 1
ATOM 740 O O . GLU A 1 90 ? -11.715 -4.709 15.314 1.00 79.94 90 GLU A O 1
ATOM 745 N N . ILE A 1 91 ? -10.108 -3.136 15.378 1.00 82.00 91 ILE A N 1
ATOM 746 C CA . ILE A 1 91 ? -9.065 -3.934 14.735 1.00 82.00 91 ILE A CA 1
ATOM 747 C C . ILE A 1 91 ? -8.117 -4.428 15.825 1.00 82.00 91 ILE A C 1
ATOM 749 O O . ILE A 1 91 ? -7.547 -3.619 16.566 1.00 82.00 91 ILE A O 1
ATOM 753 N N . ASP A 1 92 ? -7.933 -5.747 15.903 1.00 76.44 92 ASP A N 1
ATOM 754 C CA . ASP A 1 92 ? -6.986 -6.363 16.831 1.00 76.44 92 ASP A CA 1
ATOM 755 C C . ASP A 1 92 ? -5.586 -5.764 16.651 1.00 76.44 92 ASP A C 1
ATOM 757 O O . ASP A 1 92 ? -5.089 -5.609 15.530 1.00 76.44 92 ASP A O 1
ATOM 761 N N . ARG A 1 93 ? -4.950 -5.413 17.775 1.00 76.00 93 ARG A N 1
ATOM 762 C CA . ARG A 1 93 ? -3.605 -4.831 17.797 1.00 76.00 93 ARG A CA 1
ATOM 763 C C . ARG A 1 93 ? -2.560 -5.887 18.175 1.00 76.00 93 ARG A C 1
ATOM 765 O O . ARG A 1 93 ? -2.788 -6.629 19.131 1.00 76.00 93 ARG A O 1
ATOM 772 N N . PRO A 1 94 ? -1.391 -5.917 17.508 1.00 75.19 94 PRO A N 1
ATOM 773 C CA . PRO A 1 94 ? -0.957 -5.005 16.442 1.00 75.19 94 PRO A CA 1
ATOM 774 C C . PRO A 1 94 ? -1.719 -5.238 15.130 1.00 75.19 94 PRO A C 1
ATOM 776 O O . PRO A 1 94 ? -2.060 -6.377 14.812 1.00 75.19 94 PRO A O 1
ATOM 779 N N . VAL A 1 95 ? -1.966 -4.170 14.361 1.00 77.12 95 VAL A N 1
ATOM 780 C CA . VAL A 1 95 ? -2.589 -4.314 13.037 1.00 77.12 95 VAL A CA 1
ATOM 781 C C . VAL A 1 95 ? -1.578 -5.004 12.135 1.00 77.12 95 VAL A C 1
ATOM 783 O O . VAL A 1 95 ? -0.573 -4.416 11.733 1.00 77.12 95 VAL A O 1
ATOM 786 N N . THR A 1 96 ? -1.836 -6.269 11.828 1.00 77.88 96 THR A N 1
ATOM 787 C CA . THR A 1 96 ? -1.036 -7.010 10.859 1.00 77.88 96 THR A CA 1
ATOM 788 C C . THR A 1 96 ? -1.694 -6.925 9.493 1.00 77.88 96 THR A C 1
ATOM 790 O O . THR A 1 96 ? -2.912 -6.796 9.371 1.00 77.88 96 THR A O 1
ATOM 793 N N . VAL A 1 97 ? -0.893 -7.037 8.442 1.00 73.25 97 VAL A N 1
ATOM 794 C CA . VAL A 1 97 ? -1.393 -7.132 7.065 1.00 73.25 97 VAL A CA 1
ATOM 795 C C . VAL A 1 97 ? -2.259 -8.386 6.847 1.00 73.25 97 VAL A C 1
ATOM 797 O O . VAL A 1 97 ? -3.074 -8.421 5.934 1.00 73.25 97 VAL A O 1
ATOM 800 N N . GLN A 1 98 ? -2.166 -9.398 7.717 1.00 74.06 98 GLN A N 1
ATOM 801 C CA . GLN A 1 98 ? -3.066 -10.555 7.735 1.00 74.06 98 GLN A CA 1
ATOM 802 C C . GLN A 1 98 ? -4.435 -10.234 8.358 1.00 74.06 98 GLN A C 1
ATOM 804 O O . GLN A 1 98 ? -5.424 -10.877 8.016 1.00 74.06 98 GLN A O 1
ATOM 809 N N . SER A 1 99 ? -4.532 -9.220 9.222 1.00 83.19 99 SER A N 1
ATOM 810 C CA . SER A 1 99 ? -5.794 -8.836 9.870 1.00 83.19 99 SER A CA 1
ATOM 811 C C . SER A 1 99 ? -6.841 -8.340 8.862 1.00 83.19 99 SER A C 1
ATOM 813 O O . SER A 1 99 ? -8.038 -8.432 9.124 1.00 83.19 99 SER A O 1
ATOM 815 N N . CYS A 1 100 ? -6.415 -7.872 7.682 1.00 90.31 100 CYS A N 1
ATOM 816 C CA . CYS A 1 100 ? -7.307 -7.376 6.633 1.00 90.31 100 CYS A CA 1
ATOM 817 C C . CYS A 1 100 ? -8.335 -8.428 6.189 1.00 90.31 100 CYS A C 1
ATOM 819 O O . CYS A 1 100 ? -9.489 -8.086 5.940 1.00 90.31 100 CYS A O 1
ATOM 821 N N . THR A 1 101 ? -7.946 -9.708 6.125 1.00 91.44 101 THR A N 1
ATOM 822 C CA . THR A 1 101 ? -8.817 -10.776 5.608 1.00 91.44 101 THR A CA 1
ATOM 823 C C . THR A 1 101 ? -9.924 -11.185 6.574 1.00 91.44 101 THR A C 1
ATOM 825 O O . THR A 1 101 ? -10.853 -11.875 6.166 1.00 91.44 101 THR A O 1
ATOM 828 N N . ALA A 1 102 ? -9.851 -10.768 7.844 1.00 89.81 102 ALA A N 1
ATOM 829 C CA . ALA A 1 102 ? -10.899 -11.039 8.827 1.00 89.81 102 ALA A CA 1
ATOM 830 C C . ALA A 1 102 ? -12.208 -10.308 8.483 1.00 89.81 102 ALA A C 1
ATOM 832 O O . ALA A 1 102 ? -13.293 -10.863 8.659 1.00 89.81 102 ALA A O 1
ATOM 833 N N . CYS A 1 103 ? -12.099 -9.086 7.955 1.00 91.75 103 CYS A N 1
ATOM 834 C CA . CYS A 1 103 ? -13.242 -8.293 7.502 1.00 91.75 103 CYS A CA 1
ATOM 835 C C . CYS A 1 103 ? -13.389 -8.321 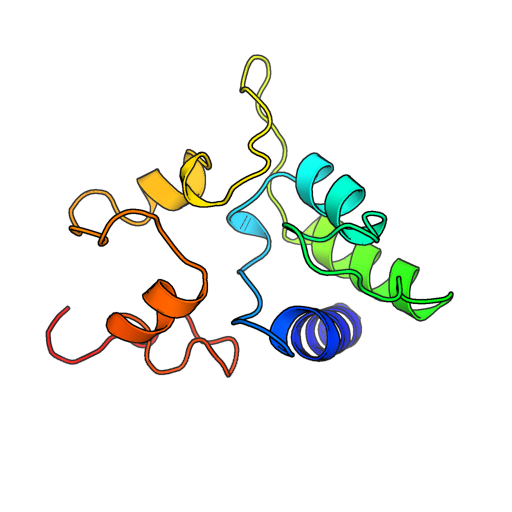5.976 1.00 91.75 103 CYS A C 1
ATOM 837 O O . CYS A 1 103 ? -14.515 -8.379 5.494 1.00 91.75 103 CYS A O 1
ATOM 839 N N . HIS A 1 104 ? -12.278 -8.340 5.230 1.00 94.31 104 HIS A N 1
ATOM 840 C CA . HIS A 1 104 ? -12.246 -8.325 3.764 1.00 94.31 104 HIS A CA 1
ATOM 841 C C . HIS A 1 104 ? -11.790 -9.679 3.198 1.00 94.31 104 HIS A C 1
ATOM 843 O O . HIS A 1 104 ? -10.612 -9.839 2.860 1.00 94.31 104 HIS A O 1
ATOM 849 N N . PRO A 1 105 ? -12.682 -10.677 3.062 1.00 93.75 105 PRO A N 1
ATOM 850 C CA . PRO A 1 105 ? -12.284 -12.037 2.689 1.00 93.75 105 PRO A CA 1
ATOM 851 C C . PRO A 1 105 ? -11.622 -12.108 1.305 1.00 93.75 105 PRO A C 1
ATOM 853 O O . PRO A 1 105 ? -10.786 -12.978 1.072 1.00 93.75 105 PRO A O 1
ATOM 856 N N . GLN A 1 106 ? -11.941 -11.156 0.420 1.00 95.81 106 GLN A N 1
ATOM 857 C CA . GLN A 1 106 ? -11.422 -11.096 -0.947 1.00 95.81 106 GLN A CA 1
ATOM 858 C C . GLN A 1 106 ? -10.193 -10.177 -1.113 1.00 95.81 106 GLN A C 1
ATOM 860 O O . GLN A 1 106 ? -9.721 -9.948 -2.231 1.00 95.81 106 GLN A O 1
ATOM 865 N N . ALA A 1 107 ? -9.616 -9.682 -0.011 1.00 95.44 107 ALA A N 1
ATOM 866 C CA . ALA A 1 107 ? -8.411 -8.851 -0.043 1.00 95.44 107 ALA A CA 1
ATOM 867 C C . ALA A 1 107 ? -7.209 -9.502 -0.767 1.00 95.44 107 ALA A C 1
ATOM 869 O O . ALA A 1 107 ? -6.488 -8.775 -1.453 1.00 95.44 107 ALA A O 1
ATOM 870 N N . PRO A 1 108 ? -6.982 -10.836 -0.722 1.00 93.50 108 PRO A N 1
ATOM 871 C CA . PRO A 1 108 ? -5.915 -11.464 -1.506 1.00 93.50 108 PRO A CA 1
ATOM 872 C C . PRO A 1 108 ? -6.124 -11.371 -3.026 1.00 93.50 108 PRO A C 1
ATOM 874 O O . PRO A 1 108 ? -5.166 -11.498 -3.779 1.00 93.50 108 PRO A O 1
ATOM 877 N N . GLN A 1 109 ? -7.355 -11.131 -3.492 1.00 94.75 109 GLN A N 1
ATOM 878 C CA . GLN A 1 109 ? -7.665 -10.840 -4.899 1.00 94.75 109 GLN A CA 1
ATOM 879 C C . GLN A 1 109 ? -7.703 -9.331 -5.182 1.00 94.75 109 GLN A C 1
ATOM 881 O O . GLN A 1 109 ? -8.235 -8.906 -6.206 1.00 94.75 109 GLN A O 1
ATOM 886 N N . PHE A 1 110 ? -7.139 -8.530 -4.273 1.00 95.88 110 PHE A N 1
ATOM 887 C CA . PHE A 1 110 ? -7.139 -7.071 -4.308 1.00 95.88 110 PHE A CA 1
ATOM 888 C C . PHE A 1 110 ? -8.549 -6.449 -4.246 1.00 95.88 110 PHE A C 1
ATOM 890 O O . PHE A 1 110 ? -8.768 -5.312 -4.662 1.00 95.88 110 PHE A O 1
ATOM 897 N N . ASP A 1 111 ? -9.516 -7.180 -3.679 1.00 95.56 111 ASP A N 1
ATOM 898 C CA . ASP A 1 111 ? -10.871 -6.699 -3.419 1.00 95.56 111 ASP A CA 1
ATOM 899 C C . ASP A 1 111 ? -11.072 -6.412 -1.925 1.00 95.56 111 ASP A C 1
ATOM 901 O O . ASP A 1 111 ? -11.344 -7.295 -1.113 1.00 95.56 111 ASP A O 1
ATOM 905 N N . PHE A 1 112 ? -10.965 -5.129 -1.581 1.00 94.75 112 PHE A N 1
ATOM 906 C CA . PHE A 1 112 ? -11.223 -4.599 -0.240 1.00 94.75 112 PHE A CA 1
ATOM 907 C C . PHE A 1 112 ? -12.647 -4.041 -0.087 1.00 94.75 112 PHE A C 1
ATOM 909 O O . PHE A 1 112 ? -12.956 -3.398 0.912 1.00 94.75 112 PHE A O 1
ATOM 916 N N . ARG A 1 113 ? -13.523 -4.231 -1.082 1.00 94.06 113 ARG A N 1
ATOM 917 C CA . ARG A 1 113 ? -14.924 -3.783 -1.023 1.00 94.06 113 ARG A CA 1
ATOM 918 C C . ARG A 1 113 ? -15.840 -4.868 -0.486 1.00 94.06 113 ARG A C 1
ATOM 920 O O . ARG A 1 113 ? -16.822 -4.549 0.176 1.00 94.06 113 ARG A O 1
ATOM 927 N N . THR A 1 114 ? -15.532 -6.128 -0.777 1.00 95.19 114 THR A N 1
ATOM 928 C CA . THR A 1 114 ? -16.278 -7.260 -0.228 1.00 95.19 114 THR A CA 1
ATOM 929 C C . THR A 1 114 ? -16.015 -7.380 1.275 1.00 95.19 114 THR A C 1
ATOM 931 O O . THR A 1 114 ? -14.859 -7.421 1.701 1.00 95.19 114 THR A O 1
ATOM 934 N N . LEU A 1 115 ? -17.091 -7.447 2.062 1.00 93.38 115 LEU A N 1
ATOM 935 C CA . LEU A 1 115 ? -17.075 -7.646 3.513 1.00 93.38 115 LEU A CA 1
ATOM 936 C C . LEU A 1 115 ? -17.639 -9.024 3.878 1.00 93.38 115 LEU A C 1
ATOM 938 O O . LEU A 1 115 ? -18.364 -9.637 3.092 1.00 93.38 115 LEU A O 1
ATOM 942 N N . THR A 1 116 ? -17.285 -9.529 5.059 1.00 90.62 116 THR A N 1
ATOM 943 C CA . THR A 1 116 ? -17.987 -10.675 5.659 1.00 90.62 116 THR A CA 1
ATOM 944 C C . THR A 1 116 ? -19.371 -10.255 6.154 1.00 90.62 116 THR A C 1
ATOM 946 O O . THR A 1 116 ? -19.549 -9.112 6.543 1.00 90.62 116 THR A O 1
ATOM 949 N N . ASP A 1 117 ? -20.324 -11.189 6.253 1.00 86.12 117 ASP A N 1
ATOM 950 C CA . ASP A 1 117 ? -21.712 -10.917 6.693 1.00 86.12 117 ASP A CA 1
ATOM 951 C C . ASP A 1 117 ? -21.842 -10.225 8.071 1.00 86.12 117 ASP A C 1
ATOM 953 O O . ASP A 1 117 ? -22.922 -9.776 8.451 1.00 86.12 117 ASP A O 1
ATOM 957 N N . LYS A 1 118 ? -20.758 -10.188 8.856 1.00 78.12 118 LYS A N 1
ATOM 958 C CA . LYS A 1 118 ? -20.700 -9.559 10.179 1.00 78.12 118 LYS A CA 1
ATOM 959 C C . LYS A 1 118 ? -20.598 -8.023 10.108 1.00 78.12 118 LYS A C 1
ATOM 961 O O . LYS A 1 118 ? -20.883 -7.381 11.120 1.00 78.12 118 LYS A O 1
ATOM 966 N N . TYR A 1 119 ? -20.194 -7.456 8.970 1.00 73.94 119 TYR A N 1
ATOM 967 C CA . TYR A 1 119 ? -19.919 -6.027 8.771 1.00 73.94 119 TYR A CA 1
ATOM 968 C C . TYR A 1 119 ? -20.580 -5.510 7.491 1.00 73.94 119 TYR A C 1
ATOM 970 O O . TYR A 1 119 ? -21.074 -4.363 7.527 1.00 73.94 119 TYR A O 1
#

pLDDT: mean 91.1, std 6.73, range [71.81, 98.0]

Solvent-accessible surface area (backbone atoms only — not comparable to full-atom values): 7128 Å² total; per-residue (Å²): 118,60,67,61,14,46,50,51,37,42,59,65,54,33,68,91,38,47,39,74,66,46,53,42,44,33,38,67,43,54,58,52,56,62,70,44,36,69,52,90,89,39,82,53,84,64,68,55,86,67,56,44,58,43,30,46,61,31,42,64,70,54,23,29,81,75,58,93,89,58,80,84,45,91,48,68,81,63,18,65,60,42,48,66,75,44,78,90,58,93,71,69,81,78,71,47,68,70,57,51,46,76,49,14,69,40,27,82,78,70,32,75,80,50,62,40,99,91,112

Secondary structure (DSSP, 8-state):
-HHHHHHHHHHHHTSSSPPPPGGGSBHHHHHHHHT-SEETTEE-PPPPTTHHHHHHHHHHHHSBPPPTT----SSGGG-HHHHHH-TT--PPSS--TTTHHHH-TTGGGT--S---TT-

Foldseek 3Di:
DLVVLVVLQLVPCLPPFFRDFLQLFALVLVVVCLPDLCNVVHGDDRDDPPNSVSNNVNNNVRYDHDDVPDDHDNDSVSRPVSCVVVVPDDQDPPNDSNSQCQFQVCRSVVDSPDGDPVD

Sequence (119 aa):
NYRVGEQLYVEHCGSCHVALPPAVMPTTTWRDLLLDEQHYGTQIEVMMSPQIHIVWDYLQIFSRPTDDGEETPYRLEQSRYFNALHPDVEIDRPVTVQSCTACHPQAPQFDFRTLTDKY

Mean predicted aligned error: 3.95 Å